Protein AF-A0A1I0LD91-F1 (afdb_monomer_lite)

Secondary structure (DSSP, 8-state):
--GGGTTS-HHHHHHHHHHHHHHHH-TT---------TT-HHHHHHHHTTT--------------

Foldseek 3Di:
DPPVCPPVCVVLVVVVVVQVVCCVVPVPDPDDDDDDDPPCVVVVVSCVVV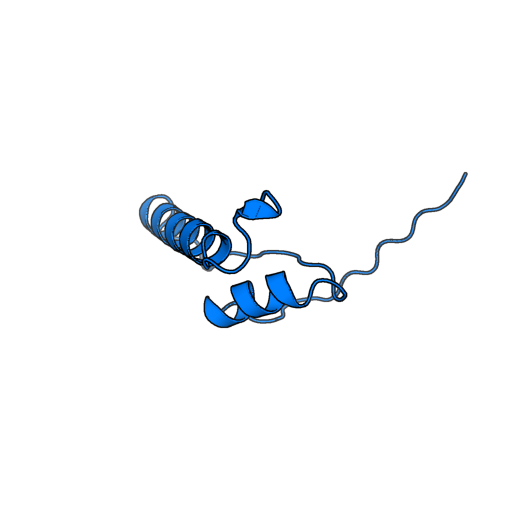PDDDDDDDDDDDDPD

Structure (mmCIF, N/CA/C/O backbone):
data_AF-A0A1I0LD91-F1
#
_entry.id   AF-A0A1I0LD91-F1
#
loop_
_atom_site.group_PDB
_atom_site.id
_atom_site.type_symbol
_atom_site.label_atom_id
_atom_site.label_alt_id
_atom_site.label_comp_id
_atom_site.label_asym_id
_atom_site.label_entity_id
_atom_site.label_seq_id
_atom_site.pdbx_PDB_ins_code
_atom_site.Cartn_x
_atom_site.Cartn_y
_atom_site.Cartn_z
_atom_site.occupancy
_atom_site.B_iso_or_equiv
_atom_site.auth_seq_id
_atom_site.auth_comp_id
_atom_site.auth_asym_id
_atom_site.auth_atom_id
_atom_site.pdbx_PDB_model_num
ATOM 1 N N . MET A 1 1 ? 13.257 0.332 -3.379 1.00 76.19 1 MET A N 1
ATOM 2 C CA . MET A 1 1 ? 13.789 -0.909 -3.978 1.00 76.19 1 MET A CA 1
ATOM 3 C C . MET A 1 1 ? 14.805 -0.512 -5.026 1.00 76.19 1 MET A C 1
ATOM 5 O O . MET A 1 1 ? 14.461 0.292 -5.894 1.00 76.19 1 MET A O 1
ATOM 9 N N . LEU A 1 2 ? 16.028 -1.024 -4.907 1.00 85.31 2 LEU A N 1
ATOM 10 C CA . LEU A 1 2 ? 17.073 -0.765 -5.889 1.00 85.31 2 LEU A CA 1
ATOM 11 C C . LEU A 1 2 ? 16.630 -1.270 -7.278 1.00 85.31 2 LEU A C 1
ATOM 13 O O . LEU A 1 2 ? 15.918 -2.283 -7.337 1.00 85.31 2 LEU A O 1
ATOM 17 N N . PRO A 1 3 ? 16.941 -0.549 -8.373 1.00 85.44 3 PRO A N 1
ATOM 18 C CA . PRO A 1 3 ? 16.536 -0.934 -9.724 1.00 85.44 3 PRO A CA 1
ATOM 19 C C . PRO A 1 3 ? 16.860 -2.388 -10.077 1.00 85.44 3 PRO A C 1
ATOM 21 O O . PRO A 1 3 ? 16.019 -3.064 -10.665 1.00 85.44 3 PRO A O 1
ATOM 24 N N . GLU A 1 4 ? 18.013 -2.879 -9.627 1.00 89.19 4 GLU A N 1
ATOM 25 C CA . GLU A 1 4 ? 18.579 -4.203 -9.908 1.00 89.19 4 GLU A CA 1
ATOM 26 C C . GLU A 1 4 ? 17.747 -5.345 -9.317 1.00 89.19 4 GLU A C 1
ATOM 28 O O . GLU A 1 4 ? 17.891 -6.494 -9.719 1.00 89.19 4 GLU A O 1
ATOM 33 N N . HIS A 1 5 ? 16.857 -5.044 -8.370 1.00 86.00 5 HIS A N 1
ATOM 34 C CA . HIS A 1 5 ? 16.015 -6.046 -7.723 1.00 86.00 5 HIS A CA 1
ATOM 35 C C . HIS A 1 5 ? 14.545 -5.977 -8.154 1.00 86.00 5 HIS A C 1
ATOM 37 O O . HIS A 1 5 ? 13.723 -6.748 -7.653 1.00 86.00 5 HIS A O 1
ATOM 43 N N . ARG A 1 6 ? 14.179 -5.071 -9.072 1.00 87.25 6 ARG A N 1
ATOM 44 C CA . ARG A 1 6 ? 12.802 -4.933 -9.579 1.00 87.25 6 ARG A CA 1
ATOM 45 C C . ARG A 1 6 ? 12.339 -6.188 -10.317 1.00 87.25 6 ARG A C 1
ATOM 47 O O . ARG A 1 6 ? 13.128 -6.967 -10.823 1.00 87.25 6 ARG A O 1
ATOM 54 N N . GLY A 1 7 ? 11.024 -6.401 -10.345 1.00 86.25 7 GLY A N 1
ATOM 55 C CA . GLY A 1 7 ? 10.414 -7.558 -11.015 1.00 86.25 7 GLY A CA 1
ATOM 56 C C . GLY A 1 7 ? 10.370 -8.850 -10.189 1.00 86.25 7 GLY A C 1
ATOM 57 O O . GLY A 1 7 ? 9.552 -9.712 -10.481 1.00 86.25 7 GLY A O 1
ATOM 58 N N . HIS A 1 8 ? 11.129 -8.963 -9.096 1.00 89.88 8 HIS A N 1
ATOM 59 C CA . HIS A 1 8 ? 11.163 -10.180 -8.263 1.00 89.88 8 HIS A CA 1
ATOM 60 C C . HIS A 1 8 ? 10.088 -10.246 -7.163 1.00 89.88 8 HIS A C 1
ATOM 62 O O . HIS A 1 8 ? 10.163 -11.064 -6.252 1.00 89.88 8 HIS A O 1
ATOM 68 N N . GLY A 1 9 ? 9.104 -9.343 -7.179 1.00 90.44 9 GLY A N 1
ATOM 69 C CA . GLY A 1 9 ? 8.020 -9.338 -6.189 1.00 90.44 9 GLY A CA 1
ATOM 70 C C . GLY A 1 9 ? 8.433 -8.990 -4.750 1.00 90.44 9 GLY A C 1
ATOM 71 O O . GLY A 1 9 ? 7.580 -9.026 -3.867 1.00 90.44 9 GLY A O 1
ATOM 72 N N . LEU A 1 10 ? 9.691 -8.602 -4.492 1.00 94.00 10 LEU A N 1
ATOM 73 C CA . LEU A 1 10 ? 10.197 -8.343 -3.132 1.00 94.00 10 LEU A CA 1
ATOM 74 C C . LEU A 1 10 ? 9.348 -7.327 -2.359 1.00 94.00 10 LEU A C 1
ATOM 76 O O . LEU A 1 10 ? 9.056 -7.541 -1.191 1.00 94.00 10 LEU A O 1
ATOM 80 N N . VAL A 1 11 ? 8.884 -6.255 -3.011 1.00 93.38 11 VAL A N 1
ATOM 81 C CA . VAL A 1 11 ? 8.020 -5.247 -2.366 1.00 93.38 11 VAL A CA 1
ATOM 82 C C . VAL A 1 11 ? 6.721 -5.868 -1.843 1.00 93.38 11 VAL A C 1
ATOM 84 O O . VAL A 1 11 ? 6.277 -5.526 -0.749 1.00 93.38 11 VAL A O 1
ATOM 87 N N . ARG A 1 12 ? 6.126 -6.798 -2.599 1.00 95.00 12 ARG A N 1
ATOM 88 C CA . ARG A 1 12 ? 4.907 -7.499 -2.185 1.00 95.00 12 ARG A CA 1
ATOM 89 C C . ARG A 1 12 ? 5.181 -8.391 -0.978 1.00 95.00 12 ARG A C 1
ATOM 91 O O . ARG A 1 12 ? 4.423 -8.331 -0.018 1.00 95.00 12 ARG A O 1
ATOM 98 N N . TRP A 1 13 ? 6.272 -9.158 -1.006 1.00 96.31 13 TRP A N 1
ATOM 99 C CA . TRP A 1 13 ? 6.681 -10.008 0.115 1.00 96.31 13 TRP A CA 1
ATOM 100 C C . TRP A 1 13 ? 6.961 -9.203 1.383 1.00 96.31 13 TRP A C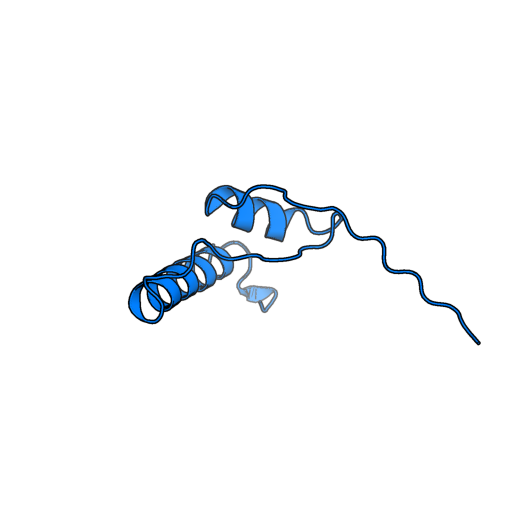 1
ATOM 102 O O . TRP A 1 13 ? 6.422 -9.520 2.439 1.00 96.31 13 TRP A O 1
ATOM 112 N N . MET A 1 14 ? 7.724 -8.114 1.267 1.00 95.44 14 MET A N 1
ATOM 113 C CA . MET A 1 14 ? 8.018 -7.225 2.392 1.00 95.44 14 MET A CA 1
ATOM 114 C C . MET A 1 14 ? 6.740 -6.643 3.006 1.00 95.44 14 MET A C 1
ATOM 116 O O . MET A 1 14 ? 6.604 -6.622 4.227 1.00 95.44 14 MET A O 1
ATOM 120 N N . LYS A 1 15 ? 5.782 -6.199 2.181 1.00 96.94 15 LYS A N 1
ATOM 121 C CA . LYS A 1 15 ? 4.499 -5.689 2.682 1.00 96.94 15 LYS A CA 1
ATOM 122 C C . LYS A 1 15 ? 3.639 -6.782 3.318 1.00 96.94 15 LYS A C 1
ATOM 124 O O . LYS A 1 15 ? 3.065 -6.537 4.372 1.00 96.94 15 LYS A O 1
ATOM 129 N N . ALA A 1 16 ? 3.562 -7.972 2.722 1.00 97.62 16 ALA A N 1
ATOM 130 C CA . ALA A 1 16 ? 2.798 -9.088 3.282 1.00 97.62 16 ALA A CA 1
ATOM 131 C C . ALA A 1 16 ? 3.319 -9.490 4.671 1.00 97.62 16 ALA A C 1
ATOM 133 O O . ALA A 1 16 ? 2.539 -9.681 5.602 1.00 97.62 16 ALA A O 1
ATOM 134 N N . GLU A 1 17 ? 4.640 -9.540 4.825 1.00 98.00 17 GLU A N 1
ATOM 135 C CA . GLU A 1 17 ? 5.279 -9.833 6.104 1.00 98.00 17 GLU A CA 1
ATOM 136 C C . GLU A 1 17 ? 5.035 -8.721 7.135 1.00 98.00 17 GLU A C 1
ATOM 138 O O . GLU A 1 17 ? 4.711 -9.005 8.287 1.00 98.00 17 GLU A O 1
ATOM 143 N N . ALA A 1 18 ? 5.085 -7.450 6.724 1.00 96.75 18 ALA A N 1
ATOM 144 C CA . ALA A 1 18 ? 4.729 -6.334 7.600 1.00 96.75 18 ALA A CA 1
ATOM 145 C C . ALA A 1 18 ? 3.264 -6.407 8.077 1.00 96.75 18 ALA A C 1
ATOM 147 O O . ALA A 1 18 ? 2.991 -6.181 9.255 1.00 96.75 18 ALA A O 1
ATOM 148 N N . VAL A 1 19 ? 2.327 -6.774 7.192 1.00 96.56 19 VAL A N 1
ATOM 149 C CA . VAL A 1 19 ? 0.912 -6.996 7.542 1.00 96.56 19 VAL A CA 1
ATOM 150 C C . VAL A 1 19 ? 0.781 -8.134 8.556 1.00 96.56 19 VAL A C 1
ATOM 152 O O . VAL A 1 19 ? 0.076 -7.980 9.553 1.00 96.56 19 VAL A O 1
ATOM 155 N N . ARG A 1 20 ? 1.477 -9.260 8.345 1.00 96.94 20 ARG A N 1
ATOM 156 C CA . ARG A 1 20 ? 1.483 -10.396 9.281 1.00 96.94 20 ARG A CA 1
ATOM 157 C C . ARG A 1 20 ? 1.967 -9.968 10.669 1.00 96.94 20 ARG A C 1
ATOM 159 O O . ARG A 1 20 ? 1.266 -10.196 11.651 1.00 96.94 20 ARG A O 1
ATOM 166 N N . GLN A 1 21 ? 3.105 -9.277 10.744 1.00 98.00 21 GLN A N 1
ATOM 167 C CA . GLN A 1 21 ? 3.655 -8.783 12.011 1.00 98.00 21 GLN A CA 1
ATOM 168 C C . GLN A 1 21 ? 2.724 -7.785 12.709 1.00 98.00 21 GLN A C 1
ATOM 170 O O . GLN A 1 21 ? 2.580 -7.832 13.930 1.00 98.00 21 GLN A O 1
ATOM 175 N N . ALA A 1 22 ? 2.082 -6.886 11.956 1.00 97.31 22 ALA A N 1
ATOM 176 C CA . ALA A 1 22 ? 1.132 -5.928 12.514 1.00 97.31 22 ALA A CA 1
ATOM 177 C C . ALA A 1 22 ? -0.088 -6.631 13.124 1.00 97.31 22 ALA A C 1
ATOM 179 O O . ALA A 1 22 ? -0.478 -6.298 14.239 1.00 97.31 22 ALA A O 1
ATOM 180 N N . ARG A 1 23 ? -0.640 -7.642 12.439 1.00 96.25 23 ARG A N 1
ATOM 181 C CA . ARG A 1 23 ? -1.767 -8.439 12.950 1.00 96.25 23 ARG A CA 1
ATOM 182 C C . ARG A 1 23 ? -1.422 -9.198 14.230 1.00 96.25 23 ARG A C 1
ATOM 184 O O . ARG A 1 23 ? -2.269 -9.309 15.106 1.00 96.25 23 ARG A O 1
ATOM 191 N N . GLU A 1 24 ? -0.196 -9.704 14.344 1.00 97.94 24 GLU A N 1
ATOM 192 C CA . GLU A 1 24 ? 0.263 -10.426 15.539 1.00 97.94 24 GLU A CA 1
ATOM 193 C C . GLU A 1 24 ? 0.469 -9.502 16.739 1.00 97.94 24 GLU A C 1
ATOM 195 O O . GLU A 1 24 ? 0.083 -9.839 17.856 1.00 97.94 24 GLU A O 1
ATOM 200 N N . ARG A 1 25 ? 1.073 -8.331 16.521 1.00 98.25 25 ARG A N 1
ATOM 201 C CA . ARG A 1 25 ? 1.396 -7.387 17.603 1.00 98.25 25 ARG A CA 1
ATOM 202 C C . ARG A 1 25 ? 0.205 -6.537 18.029 1.00 98.25 25 ARG A C 1
ATOM 204 O O . ARG A 1 25 ? 0.149 -6.111 19.178 1.00 98.25 25 ARG A O 1
ATOM 211 N N . TYR A 1 26 ? -0.729 -6.284 17.115 1.00 97.75 26 TYR A N 1
ATOM 212 C CA . TYR A 1 26 ? 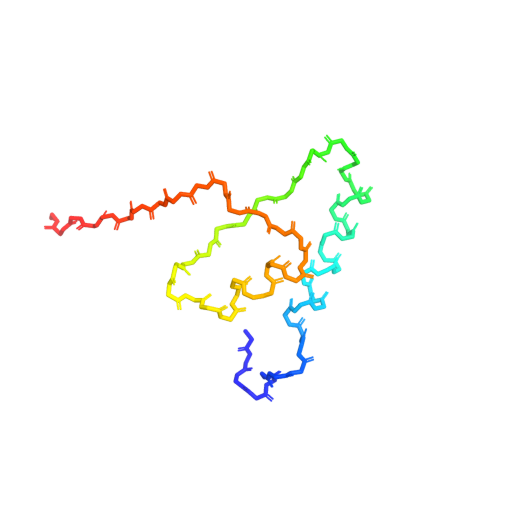-1.860 -5.387 17.326 1.00 97.75 26 TYR A CA 1
ATOM 213 C C . TYR A 1 26 ? -3.166 -6.042 16.847 1.00 97.75 26 TYR A C 1
ATOM 215 O O . TYR A 1 26 ? -3.746 -5.618 15.846 1.00 97.75 26 TYR A O 1
ATOM 223 N N . PRO A 1 27 ? -3.654 -7.076 17.558 1.00 96.00 27 PRO A N 1
ATOM 224 C CA . PRO A 1 27 ? -4.794 -7.881 17.113 1.00 96.00 27 PRO A CA 1
ATOM 225 C C . PRO A 1 27 ? -6.124 -7.114 17.057 1.00 96.00 27 PRO A C 1
ATOM 227 O O . PRO A 1 27 ? -7.067 -7.591 16.436 1.00 96.00 27 PRO A O 1
ATOM 230 N N . TYR A 1 28 ? -6.200 -5.940 17.690 1.00 97.12 28 TYR A N 1
ATOM 231 C CA . TYR A 1 28 ? -7.403 -5.103 17.747 1.00 97.12 28 TYR A CA 1
ATOM 232 C C . TYR A 1 28 ? -7.440 -3.989 16.692 1.00 97.12 28 TYR A C 1
ATOM 234 O O . TYR A 1 28 ? -8.340 -3.158 16.727 1.00 97.12 28 TYR A O 1
ATOM 242 N N . LEU A 1 29 ? -6.460 -3.916 15.785 1.00 95.88 29 LEU A N 1
ATOM 243 C CA . LEU A 1 29 ? -6.542 -2.977 14.667 1.00 95.88 29 LEU A CA 1
ATOM 244 C C . LEU A 1 29 ? -7.561 -3.475 13.643 1.00 95.88 29 LEU A C 1
ATOM 246 O O . LEU A 1 29 ? -7.425 -4.577 13.115 1.00 95.88 29 LEU A O 1
ATOM 250 N N . ASP A 1 30 ? -8.510 -2.613 13.288 1.00 94.44 30 ASP A N 1
ATOM 251 C CA . ASP A 1 30 ? -9.520 -2.909 12.265 1.00 94.44 30 ASP A CA 1
ATOM 252 C C . ASP A 1 30 ? -8.929 -2.996 10.849 1.00 94.44 30 ASP A C 1
ATOM 254 O O . ASP A 1 30 ? -9.528 -3.566 9.937 1.00 94.44 30 ASP A O 1
ATOM 258 N N . GLY A 1 31 ? -7.736 -2.436 10.639 1.00 93.50 31 GLY A N 1
ATOM 259 C CA . GLY A 1 31 ? -7.052 -2.504 9.358 1.00 93.50 31 GLY A CA 1
ATOM 260 C C . GLY A 1 31 ? -5.803 -1.638 9.276 1.00 93.50 31 GLY A C 1
ATOM 261 O O . GLY A 1 31 ? -5.418 -0.947 10.219 1.00 93.50 31 GLY A O 1
ATOM 262 N N . LEU A 1 32 ? -5.168 -1.681 8.106 1.00 95.81 32 LEU A N 1
ATOM 263 C CA . LEU A 1 32 ? -3.981 -0.896 7.782 1.00 95.81 32 LEU A CA 1
ATOM 264 C C . LEU A 1 32 ? -4.276 0.028 6.603 1.00 95.81 32 LEU A C 1
ATOM 266 O O . LEU A 1 32 ? -4.765 -0.412 5.559 1.00 95.81 32 LEU A O 1
ATOM 270 N N . LEU A 1 33 ? -3.921 1.301 6.758 1.00 96.06 33 LEU A N 1
ATOM 271 C CA . LEU A 1 33 ? -4.015 2.303 5.704 1.00 96.06 33 LEU A CA 1
ATOM 272 C C . LEU A 1 33 ? -2.639 2.564 5.093 1.00 96.06 33 LEU A C 1
ATOM 274 O O . LEU A 1 33 ? -1.622 2.592 5.783 1.00 96.06 33 LEU A O 1
ATOM 278 N N . THR A 1 34 ? -2.615 2.776 3.781 1.00 95.62 34 THR A N 1
ATOM 279 C CA . THR A 1 34 ? -1.420 3.186 3.045 1.00 95.62 34 THR A CA 1
ATOM 280 C C . THR A 1 34 ? -1.829 4.190 1.981 1.00 95.62 34 THR A C 1
ATOM 282 O O . THR A 1 34 ? -2.732 3.928 1.189 1.00 95.62 34 THR A O 1
ATOM 285 N N . ASP A 1 35 ? -1.164 5.341 1.957 1.00 96.19 35 ASP A N 1
ATOM 286 C CA . ASP A 1 35 ? -1.314 6.291 0.862 1.00 96.19 35 ASP A CA 1
ATOM 287 C C . ASP A 1 35 ? -0.331 5.930 -0.261 1.00 96.19 35 ASP A C 1
ATOM 289 O O . ASP A 1 35 ? 0.775 5.427 -0.039 1.00 96.19 35 ASP A O 1
ATOM 293 N N . THR A 1 36 ? -0.737 6.133 -1.508 1.00 95.25 36 THR A N 1
ATOM 294 C CA . THR A 1 36 ? 0.098 5.903 -2.691 1.00 95.25 36 THR A CA 1
ATOM 295 C C . THR A 1 36 ? -0.326 6.891 -3.765 1.00 95.25 36 THR A C 1
ATOM 297 O O . THR A 1 36 ? -1.516 7.065 -3.997 1.00 95.25 36 THR A O 1
ATOM 300 N N . ALA A 1 37 ? 0.639 7.527 -4.432 1.00 96.19 37 ALA A N 1
ATOM 301 C CA . ALA A 1 37 ? 0.340 8.458 -5.515 1.00 96.19 37 ALA A CA 1
ATOM 302 C C . ALA A 1 37 ? -0.460 7.785 -6.649 1.00 96.19 37 ALA A C 1
ATOM 304 O O . ALA A 1 37 ? -0.123 6.683 -7.098 1.00 96.19 37 ALA A O 1
ATOM 305 N N . ASP A 1 38 ? -1.448 8.498 -7.196 1.00 94.19 38 ASP A N 1
ATOM 306 C CA . ASP A 1 38 ? -2.261 8.058 -8.342 1.00 94.19 38 ASP A CA 1
ATOM 307 C C . ASP A 1 38 ? -1.434 7.851 -9.629 1.00 94.19 38 ASP A C 1
ATOM 309 O O . ASP A 1 38 ? -1.837 7.119 -10.539 1.00 94.19 38 ASP A O 1
ATOM 313 N N . SER A 1 39 ? -0.212 8.373 -9.697 1.00 96.50 39 SER A N 1
ATOM 314 C CA . SER A 1 39 ? 0.743 8.073 -10.771 1.00 96.50 39 SER A CA 1
ATOM 315 C C . SER A 1 39 ? 1.516 6.762 -10.5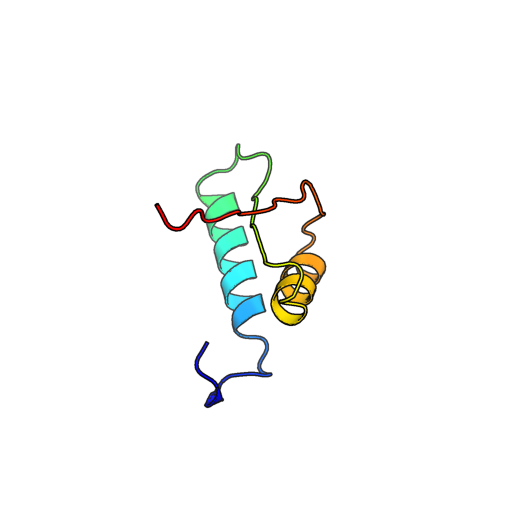57 1.00 96.50 39 SER A C 1
ATOM 317 O O . SER A 1 39 ? 1.946 6.132 -11.523 1.00 96.50 39 SER A O 1
ATOM 319 N N . ASN A 1 40 ? 1.644 6.276 -9.317 1.00 95.12 40 ASN A N 1
ATOM 320 C CA . ASN A 1 40 ? 2.432 5.089 -8.977 1.00 95.12 40 ASN A CA 1
ATOM 321 C C . ASN A 1 40 ? 1.627 3.789 -9.157 1.00 95.12 40 ASN A C 1
ATOM 323 O O . ASN A 1 40 ? 1.204 3.140 -8.196 1.00 95.12 40 ASN A O 1
ATOM 327 N N . ARG A 1 41 ? 1.414 3.403 -10.421 1.00 93.94 41 ARG A N 1
ATOM 328 C CA . ARG A 1 41 ? 0.633 2.210 -10.800 1.00 93.94 41 ARG A CA 1
ATOM 329 C C . ARG A 1 41 ? 1.189 0.913 -10.208 1.00 93.94 41 ARG A C 1
ATOM 331 O O . ARG A 1 41 ? 0.413 0.056 -9.802 1.00 93.94 41 ARG A O 1
ATOM 338 N N . HIS A 1 42 ? 2.513 0.780 -10.124 1.00 92.50 42 HIS A N 1
ATOM 339 C CA . HIS A 1 42 ? 3.151 -0.422 -9.583 1.00 92.50 42 HIS A CA 1
ATOM 340 C C . HIS A 1 42 ? 2.825 -0.632 -8.103 1.00 92.50 42 HIS A C 1
ATOM 342 O O . HIS A 1 42 ? 2.449 -1.734 -7.711 1.00 92.50 42 HIS A O 1
ATOM 348 N N . MET A 1 43 ? 2.935 0.415 -7.279 1.00 95.19 43 MET A N 1
ATOM 349 C CA . MET A 1 43 ? 2.608 0.306 -5.858 1.00 95.19 43 MET A CA 1
ATOM 350 C C . MET A 1 43 ? 1.106 0.092 -5.634 1.00 95.19 43 MET A C 1
ATOM 352 O O . MET A 1 43 ? 0.746 -0.673 -4.743 1.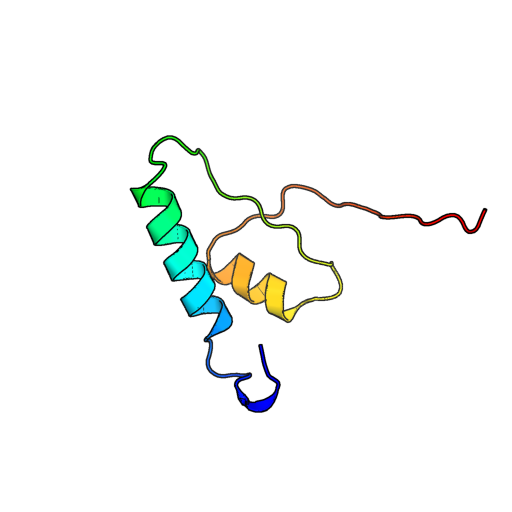00 95.19 43 MET A O 1
ATOM 356 N N . ARG A 1 44 ? 0.235 0.675 -6.474 1.00 95.69 44 ARG A N 1
ATOM 357 C CA . ARG A 1 44 ? -1.203 0.357 -6.441 1.00 95.69 44 ARG A CA 1
ATOM 358 C C . ARG A 1 44 ? -1.469 -1.117 -6.707 1.00 95.69 44 ARG A C 1
ATOM 360 O O . ARG A 1 44 ? -2.094 -1.753 -5.877 1.00 95.69 44 ARG A O 1
ATOM 367 N N . GLY A 1 45 ? -0.883 -1.685 -7.762 1.00 95.62 45 GLY A N 1
ATOM 368 C CA . GLY A 1 45 ? -1.034 -3.114 -8.050 1.00 95.62 45 GLY A CA 1
ATOM 369 C C . GLY A 1 45 ? -0.552 -4.021 -6.911 1.00 95.62 45 GLY A C 1
ATOM 370 O O . GLY A 1 45 ? -1.151 -5.062 -6.658 1.00 95.62 45 GLY A O 1
ATOM 371 N N . VAL A 1 46 ? 0.495 -3.624 -6.174 1.00 96.12 46 VAL A N 1
ATOM 372 C CA . VAL A 1 46 ? 0.911 -4.347 -4.959 1.00 96.12 46 VAL A CA 1
ATOM 373 C C . VAL A 1 46 ? -0.139 -4.231 -3.853 1.00 96.12 46 VAL A C 1
ATOM 375 O O . VAL A 1 46 ? -0.445 -5.238 -3.221 1.00 96.12 46 VAL A O 1
ATOM 378 N N . ASN A 1 47 ? -0.678 -3.034 -3.609 1.00 96.94 47 ASN A N 1
ATOM 379 C CA . ASN A 1 47 ? -1.698 -2.815 -2.583 1.00 96.94 47 ASN A CA 1
ATOM 380 C C . ASN A 1 47 ? -2.986 -3.595 -2.901 1.00 96.94 47 ASN A C 1
ATOM 382 O O . ASN A 1 47 ? -3.509 -4.278 -2.022 1.00 96.94 47 ASN A O 1
ATOM 386 N N . ASP A 1 48 ? -3.432 -3.563 -4.157 1.00 96.31 48 ASP A N 1
ATOM 387 C CA . ASP A 1 48 ? -4.609 -4.292 -4.639 1.00 96.31 48 ASP A CA 1
ATOM 388 C C . ASP A 1 48 ? -4.415 -5.808 -4.459 1.00 96.31 48 ASP A C 1
ATOM 390 O O . ASP A 1 48 ? -5.280 -6.502 -3.927 1.00 96.31 48 ASP A O 1
ATOM 394 N N . ALA A 1 49 ? -3.230 -6.330 -4.800 1.00 96.38 49 ALA A N 1
ATOM 395 C CA . ALA A 1 49 ? -2.887 -7.746 -4.633 1.00 96.38 49 ALA A CA 1
ATOM 396 C C . ALA A 1 49 ? -2.751 -8.203 -3.165 1.00 96.38 49 ALA A C 1
ATOM 398 O O . ALA A 1 49 ? -2.619 -9.406 -2.912 1.00 96.38 49 ALA A O 1
ATOM 399 N N . LEU A 1 50 ? -2.724 -7.263 -2.216 1.00 96.38 50 LEU A N 1
ATOM 400 C CA . LEU A 1 50 ? -2.752 -7.507 -0.771 1.00 96.38 50 LEU A CA 1
ATOM 401 C C . LEU A 1 50 ? -4.135 -7.228 -0.156 1.00 96.38 50 LEU A C 1
ATOM 403 O O . LEU A 1 50 ? -4.294 -7.384 1.051 1.00 96.38 50 LEU A O 1
ATOM 407 N N . GLY A 1 51 ? -5.130 -6.853 -0.967 1.00 96.81 51 GLY A N 1
ATOM 408 C CA . GLY A 1 51 ? -6.510 -6.641 -0.530 1.00 96.81 51 GLY A CA 1
ATOM 409 C C . GLY A 1 51 ? -6.809 -5.245 0.018 1.00 96.81 51 GLY A C 1
ATOM 410 O O . GLY A 1 51 ? -7.842 -5.061 0.656 1.00 96.81 51 GLY A O 1
ATOM 411 N N . HIS A 1 52 ? -5.940 -4.254 -0.209 1.00 96.75 52 HIS A N 1
ATOM 412 C CA . HIS A 1 52 ? -6.283 -2.871 0.118 1.00 96.75 52 HIS A CA 1
ATOM 413 C C . HIS A 1 52 ? -7.389 -2.350 -0.807 1.00 96.75 52 HIS A C 1
ATOM 415 O O . HIS A 1 52 ? -7.416 -2.652 -1.998 1.00 96.75 52 HIS A O 1
ATOM 421 N N . LEU A 1 53 ? -8.267 -1.515 -0.251 1.00 96.06 53 LEU A N 1
ATOM 422 C CA . LEU A 1 53 ? -9.344 -0.849 -0.978 1.00 96.06 53 LEU A CA 1
ATOM 423 C C . LEU A 1 53 ? -9.113 0.671 -0.988 1.00 96.06 53 LEU A C 1
ATOM 425 O O . LEU A 1 53 ? -8.607 1.210 0.001 1.00 96.06 53 LEU A O 1
ATOM 429 N N . PRO A 1 54 ? -9.488 1.391 -2.062 1.00 95.25 54 PRO A N 1
ATOM 430 C CA . PRO A 1 54 ? -9.446 2.849 -2.067 1.00 95.25 54 PRO A CA 1
ATOM 431 C C . PRO A 1 54 ? -10.400 3.431 -1.017 1.00 95.25 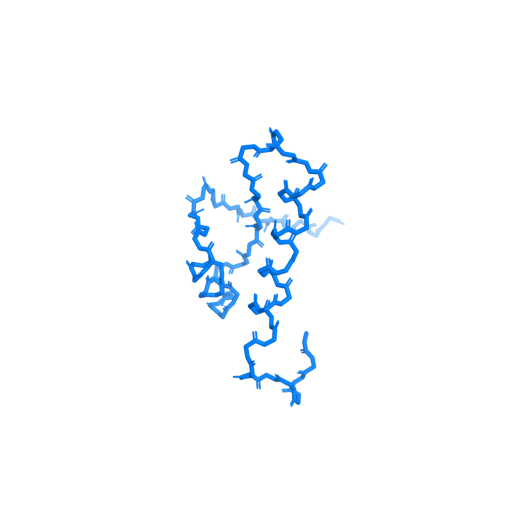54 PRO A C 1
ATOM 433 O O . PRO A 1 54 ? -11.596 3.156 -1.049 1.00 95.25 54 PRO A O 1
ATOM 436 N N . THR A 1 55 ? -9.884 4.263 -0.111 1.00 96.06 55 THR A N 1
ATOM 437 C CA . THR A 1 55 ? -10.688 4.904 0.950 1.00 96.06 55 THR A CA 1
ATOM 438 C C . THR A 1 55 ? -10.810 6.415 0.782 1.00 96.06 55 THR A C 1
ATOM 440 O O . THR A 1 55 ? -11.819 7.001 1.166 1.00 96.06 55 THR A O 1
ATOM 443 N N . ARG A 1 56 ? -9.793 7.065 0.204 1.00 95.12 56 ARG A N 1
ATOM 444 C CA . ARG A 1 56 ? -9.736 8.518 0.013 1.00 95.12 56 ARG A CA 1
ATOM 445 C C . ARG A 1 56 ? -8.877 8.899 -1.187 1.00 95.12 56 ARG A C 1
ATOM 447 O O . ARG A 1 56 ? -7.999 8.142 -1.593 1.00 95.12 56 ARG A O 1
ATOM 454 N N . LYS A 1 57 ? -9.093 10.111 -1.697 1.00 95.56 57 LYS A N 1
ATOM 455 C CA . LYS A 1 57 ? -8.166 10.813 -2.593 1.00 95.56 57 LYS A CA 1
ATOM 456 C C . LYS A 1 57 ? -7.676 12.077 -1.901 1.00 95.56 57 LYS A C 1
ATOM 458 O O . LYS A 1 57 ? -8.458 12.753 -1.240 1.00 95.56 57 LYS A O 1
ATOM 463 N N . MET A 1 58 ? -6.392 12.376 -2.051 1.00 95.94 58 MET A N 1
ATOM 464 C CA . MET A 1 58 ? -5.754 13.547 -1.457 1.00 95.94 58 MET A CA 1
ATOM 465 C C . MET A 1 58 ? -5.060 14.352 -2.552 1.00 95.94 58 MET A C 1
ATOM 467 O O . MET A 1 58 ? -4.386 13.778 -3.406 1.00 95.94 58 MET A O 1
ATOM 471 N N . LEU A 1 59 ? -5.229 15.672 -2.512 1.00 95.56 59 LEU A N 1
ATOM 472 C CA . LEU A 1 59 ? -4.493 16.616 -3.342 1.00 95.56 59 LEU A CA 1
ATOM 473 C C . LEU A 1 59 ? -3.569 17.425 -2.435 1.00 95.56 59 LEU A C 1
ATOM 475 O O . LEU A 1 59 ? -4.031 18.043 -1.479 1.00 95.56 59 LEU A O 1
ATOM 479 N N . THR A 1 60 ? -2.276 17.417 -2.739 1.00 93.50 60 THR A N 1
ATOM 480 C CA . THR A 1 60 ? -1.288 18.241 -2.042 1.00 93.50 60 THR A CA 1
ATOM 481 C C . THR A 1 60 ? -0.966 19.445 -2.913 1.00 93.50 60 THR A C 1
ATOM 483 O O . THR A 1 60 ? -0.574 19.284 -4.067 1.00 93.50 60 THR A O 1
ATOM 486 N N . LEU A 1 61 ? -1.153 20.640 -2.361 1.00 94.00 61 LEU A N 1
ATOM 487 C CA . LEU A 1 61 ? -0.825 21.910 -3.000 1.00 94.00 61 LEU A CA 1
ATOM 488 C C . LEU A 1 61 ? 0.342 22.536 -2.236 1.00 94.00 61 LEU A C 1
ATOM 490 O O . LEU A 1 61 ? 0.323 22.554 -1.006 1.00 94.00 61 LEU A O 1
ATOM 494 N N . GLN A 1 62 ? 1.338 23.038 -2.960 1.00 94.88 62 GLN A N 1
ATOM 495 C CA . GLN A 1 62 ? 2.430 23.828 -2.400 1.00 94.88 62 GLN A CA 1
ATOM 496 C C . GLN A 1 62 ? 2.269 25.265 -2.889 1.00 94.88 62 GLN A C 1
ATOM 498 O O . GLN A 1 62 ? 2.053 25.485 -4.080 1.00 94.88 62 GLN A O 1
ATOM 503 N N . LEU A 1 63 ? 2.339 26.223 -1.965 1.00 95.31 63 LEU A N 1
ATOM 504 C CA . LEU A 1 63 ? 2.472 27.633 -2.301 1.00 95.31 63 LEU A CA 1
ATOM 505 C C . LEU A 1 63 ? 3.944 28.006 -2.151 1.00 95.31 63 LEU A C 1
ATOM 507 O O . LEU A 1 63 ? 4.546 27.705 -1.121 1.00 95.31 63 LEU A O 1
ATOM 511 N N . ASP A 1 64 ? 4.485 28.683 -3.154 1.00 88.94 64 ASP A N 1
ATOM 512 C CA . ASP A 1 64 ? 5.799 29.308 -3.067 1.00 88.94 64 ASP A CA 1
ATOM 513 C C . ASP A 1 64 ? 5.588 30.729 -2.509 1.00 88.94 64 ASP A C 1
ATOM 515 O O . ASP A 1 64 ? 5.269 31.655 -3.258 1.00 88.94 64 ASP A O 1
ATOM 519 N N . LEU A 1 65 ? 5.638 30.854 -1.176 1.00 81.75 65 LEU A N 1
ATOM 520 C CA . LEU A 1 65 ? 5.524 32.117 -0.425 1.00 81.75 65 LEU A CA 1
ATOM 521 C C . LEU A 1 65 ? 6.899 32.653 -0.024 1.00 81.75 65 LEU A C 1
ATOM 523 O O . LEU A 1 65 ? 7.748 31.829 0.389 1.00 81.75 65 LEU A O 1
#

Sequence (65 aa):
MLPEHRGHGLVRWMKAEAVRQARERYPYLDGLLTDTADSNRHMRGVNDALGHLPTRKMLTLQLDL

InterPro domains:
  IPR016181 Acyl-CoA N-acyltransferase [SSF55729] (2-56)

pLDDT: mean 94.2, std 4.18, range [76.19, 98.25]

Radius of gyration: 14.74 Å; chains: 1; bounding box: 29×42×29 Å

Organism: NCBI:txid568860